Protein AF-A0A4R2CPJ6-F1 (afdb_monomer)

Sequence (119 aa):
MTVGLATCYDLRFADQSTALGRAGAHLVVVPASWGAGPGKEEQWDLLTRARASDAQSWLLACDQAWTPPIGTDPLGIGRSALVDPIGHACARLGSEPDLLLGAVDAELPGTIRARVPIL

Solvent-accessible surface area (backbone atoms only — not comparable to full-atom values): 6396 Å² total; per-residue (Å²): 133,42,78,32,81,51,48,50,75,49,62,76,41,61,68,59,31,33,49,36,24,65,72,55,24,33,32,34,40,27,55,29,55,47,61,73,60,94,66,34,68,61,48,50,58,50,31,55,21,49,41,7,35,58,14,33,7,27,22,41,39,42,32,34,42,41,65,86,79,77,81,85,67,88,45,14,49,20,47,28,31,38,21,37,34,82,33,50,71,80,42,71,52,58,37,55,84,81,86,90,84,82,90,80,68,72,61,51,25,59,54,49,38,75,74,55,75,83,115

Nearest PDB structures (foldseek):
  5h8j-assembly2_P  TM=8.649E-01  e=4.009E-08  Medicago truncatula
  5h8i-assembly1_H  TM=8.696E-01  e=5.955E-08  Medicago truncatula
  5h8i-assembly2_I  TM=8.766E-01  e=8.280E-08  Medicago truncatula
  5h8l-assembly1_H  TM=8.584E-01  e=1.009E-07  Medicago truncatula
  5h8l-assembly2_I  TM=8.759E-01  e=6.394E-07  Medicago truncatula

Foldseek 3Di:
DAEAEDEAVCLVPLVVLLVCLVVVHQEYEYEYFQADDPCRVVSVLVSQLSSLQSSLHKYFYAHAADDDDDPDDRGHQGFTFIAHSNSDTPDTDGRHDDDDDDDGDSCNSVVSCVVPVPD

Structure (mmCIF, N/CA/C/O backbone):
data_AF-A0A4R2CPJ6-F1
#
_entry.id   AF-A0A4R2CPJ6-F1
#
loop_
_atom_site.group_PDB
_atom_site.id
_atom_site.type_symbol
_atom_site.label_atom_id
_atom_site.label_alt_id
_atom_site.label_comp_id
_atom_site.label_asym_id
_atom_site.label_entity_id
_atom_site.label_seq_id
_atom_site.pdbx_PDB_ins_code
_atom_site.Cartn_x
_atom_site.Cartn_y
_atom_site.Cartn_z
_atom_site.occupancy
_atom_site.B_iso_or_equiv
_atom_site.auth_seq_id
_atom_site.auth_comp_id
_atom_site.auth_asym_id
_atom_site.auth_atom_id
_atom_site.pdbx_PDB_model_num
ATOM 1 N N . MET A 1 1 ? -16.774 2.972 5.172 1.00 90.19 1 MET A N 1
ATOM 2 C CA . MET A 1 1 ? -15.346 2.679 4.941 1.00 90.19 1 MET A CA 1
ATOM 3 C C . MET A 1 1 ? -14.590 3.991 4.806 1.00 90.19 1 MET A C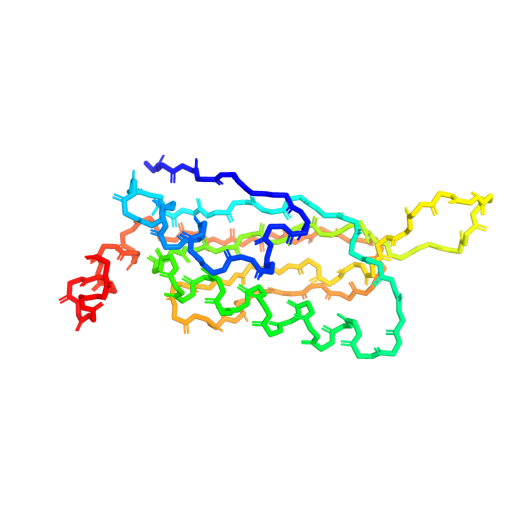 1
ATOM 5 O O . MET A 1 1 ? -14.986 4.817 3.993 1.00 90.19 1 MET A O 1
ATOM 9 N N . THR A 1 2 ? -13.538 4.181 5.599 1.00 97.88 2 THR A N 1
ATOM 10 C CA . THR A 1 2 ? -12.657 5.361 5.542 1.00 97.88 2 THR A CA 1
ATOM 11 C C . THR A 1 2 ? -11.379 5.004 4.794 1.00 97.88 2 THR A C 1
ATOM 13 O O . THR A 1 2 ? -10.784 3.960 5.073 1.00 97.88 2 THR A O 1
ATOM 16 N N . VAL A 1 3 ? -10.947 5.863 3.871 1.00 98.44 3 VAL A N 1
ATOM 17 C CA . VAL A 1 3 ? -9.738 5.657 3.064 1.00 98.44 3 VAL A CA 1
ATOM 18 C C . VAL A 1 3 ? -8.669 6.666 3.474 1.00 98.44 3 VAL A C 1
ATOM 20 O O . VAL A 1 3 ? -8.898 7.871 3.416 1.00 98.44 3 VAL A O 1
ATOM 23 N N . GLY A 1 4 ? -7.515 6.161 3.901 1.00 98.50 4 GLY A N 1
ATOM 24 C CA . GLY A 1 4 ? -6.299 6.940 4.096 1.00 98.50 4 GLY A CA 1
ATOM 25 C C . GLY A 1 4 ? -5.514 7.064 2.792 1.00 98.50 4 GLY A C 1
ATOM 26 O O . GLY A 1 4 ? 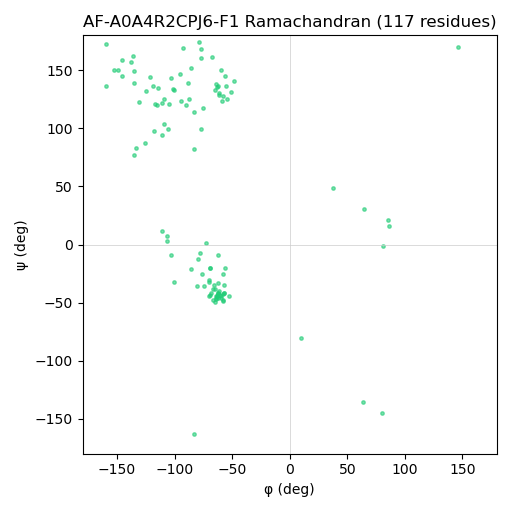-5.565 6.178 1.938 1.00 98.50 4 GLY A O 1
ATOM 27 N N . LEU A 1 5 ? -4.765 8.152 2.653 1.00 98.56 5 LEU A N 1
ATOM 28 C CA . LEU A 1 5 ? -3.902 8.403 1.504 1.00 98.56 5 LEU A CA 1
ATOM 29 C C . LEU A 1 5 ? -2.478 8.661 1.996 1.00 98.56 5 LEU A C 1
ATOM 31 O O . LEU A 1 5 ? -2.267 9.463 2.904 1.00 98.56 5 LEU A O 1
ATOM 35 N N . ALA A 1 6 ? -1.522 7.989 1.372 1.00 98.50 6 ALA A N 1
ATOM 36 C CA . ALA A 1 6 ? -0.096 8.253 1.494 1.00 98.50 6 ALA A CA 1
ATOM 37 C C . ALA A 1 6 ? 0.517 8.203 0.089 1.00 98.50 6 ALA A C 1
ATOM 39 O O . ALA A 1 6 ? -0.098 7.678 -0.831 1.00 98.50 6 ALA A O 1
ATOM 40 N N . THR A 1 7 ? 1.705 8.750 -0.115 1.00 97.75 7 THR A N 1
ATOM 41 C CA . THR A 1 7 ? 2.355 8.768 -1.436 1.00 97.75 7 THR A CA 1
ATOM 42 C C . THR A 1 7 ? 3.706 8.081 -1.383 1.00 97.75 7 THR A C 1
ATOM 44 O O . THR A 1 7 ? 4.393 8.202 -0.384 1.00 97.75 7 THR A O 1
ATOM 47 N N . CYS A 1 8 ? 4.095 7.373 -2.446 1.00 96.62 8 CYS A N 1
ATOM 48 C CA . CYS A 1 8 ? 5.396 6.719 -2.667 1.00 96.62 8 CYS A CA 1
ATOM 49 C C . CYS A 1 8 ? 6.360 6.657 -1.457 1.00 96.62 8 CYS A C 1
ATOM 51 O O . CYS A 1 8 ? 6.465 5.635 -0.779 1.00 96.62 8 CYS A O 1
ATOM 53 N N . TYR A 1 9 ? 7.074 7.757 -1.184 1.00 97.00 9 TYR A N 1
ATOM 54 C CA . TYR A 1 9 ? 8.142 7.826 -0.188 1.00 97.00 9 TYR A CA 1
ATOM 55 C C . TYR A 1 9 ? 7.648 7.727 1.267 1.00 97.00 9 TYR A C 1
ATOM 57 O O . TYR A 1 9 ? 8.413 7.306 2.137 1.00 97.00 9 TYR A O 1
ATOM 65 N N . ASP A 1 10 ? 6.368 8.010 1.517 1.00 98.56 10 ASP A N 1
ATOM 66 C CA . ASP A 1 10 ? 5.684 7.887 2.810 1.00 98.56 10 ASP A CA 1
ATOM 67 C C . ASP A 1 10 ? 5.755 6.461 3.374 1.00 98.56 10 ASP A C 1
ATOM 69 O O . ASP A 1 10 ? 5.769 6.268 4.589 1.00 98.56 10 ASP A O 1
ATOM 73 N N . LEU A 1 11 ? 5.917 5.441 2.517 1.00 98.31 11 LEU A N 1
ATOM 74 C CA . LEU A 1 11 ? 6.163 4.057 2.946 1.00 98.31 11 LEU A CA 1
ATOM 75 C C . LEU A 1 11 ? 7.392 3.923 3.861 1.00 98.31 11 LEU A C 1
ATOM 77 O O . LEU A 1 11 ? 7.517 2.951 4.608 1.00 98.31 11 LEU A O 1
ATOM 81 N N . ARG A 1 12 ? 8.312 4.892 3.847 1.00 98.44 12 ARG A N 1
ATOM 82 C CA . ARG A 1 12 ? 9.483 4.909 4.733 1.00 98.44 12 ARG A CA 1
ATOM 83 C C . ARG A 1 12 ? 9.174 5.399 6.150 1.00 98.44 12 ARG A C 1
ATOM 85 O O . ARG A 1 12 ? 9.997 5.167 7.029 1.00 98.44 12 ARG A O 1
ATOM 92 N N . PHE A 1 13 ? 8.004 5.985 6.398 1.00 98.44 13 PHE A N 1
ATOM 93 C CA . PHE A 1 13 ? 7.624 6.575 7.682 1.00 98.44 13 PHE A CA 1
ATOM 94 C C . PHE A 1 13 ? 6.524 5.738 8.348 1.00 98.44 13 PHE A C 1
ATOM 96 O O . PHE A 1 13 ? 5.335 5.914 8.089 1.00 98.44 13 PHE A O 1
ATOM 103 N N . ALA A 1 14 ? 6.924 4.807 9.219 1.00 98.12 14 ALA A N 1
ATOM 104 C CA . ALA A 1 14 ? 5.985 3.935 9.935 1.00 98.12 14 ALA A CA 1
ATOM 105 C C . ALA A 1 14 ? 4.950 4.737 10.744 1.00 98.12 14 ALA A C 1
ATOM 107 O O . ALA A 1 14 ? 3.756 4.448 10.673 1.00 98.12 14 ALA A O 1
ATOM 108 N N . ASP A 1 15 ? 5.387 5.810 11.409 1.00 98.31 15 ASP A N 1
ATOM 109 C CA . ASP A 1 15 ? 4.529 6.667 12.236 1.00 98.31 15 ASP A CA 1
ATOM 110 C C . ASP A 1 15 ? 3.342 7.254 11.460 1.00 98.31 15 ASP A C 1
ATOM 112 O O . ASP A 1 15 ? 2.244 7.362 12.006 1.00 98.31 15 ASP A O 1
ATOM 116 N N . GLN A 1 16 ? 3.521 7.577 10.173 1.00 98.38 16 GLN A N 1
ATOM 117 C CA . GLN A 1 16 ? 2.431 8.060 9.321 1.00 98.38 16 GLN A CA 1
ATOM 118 C C . GLN A 1 16 ? 1.375 6.972 9.085 1.00 98.38 16 GLN A C 1
ATOM 120 O O . GLN A 1 16 ? 0.180 7.260 9.101 1.00 98.38 16 GLN A O 1
ATOM 125 N N . SER A 1 17 ? 1.788 5.714 8.910 1.00 98.38 17 SER A N 1
ATOM 126 C CA . SER A 1 17 ? 0.855 4.592 8.730 1.00 98.38 17 SER A CA 1
ATOM 127 C C . SER A 1 17 ? 0.088 4.289 10.014 1.00 98.38 17 SER A C 1
ATOM 129 O O . SER A 1 17 ? -1.138 4.170 9.982 1.00 98.38 17 SER A O 1
ATOM 131 N N . THR A 1 18 ? 0.774 4.284 11.158 1.00 98.44 18 THR A N 1
ATOM 132 C CA . THR A 1 18 ? 0.136 4.180 12.479 1.00 98.44 18 THR A CA 1
ATOM 133 C C . THR A 1 18 ? -0.865 5.318 12.704 1.00 98.44 18 THR A C 1
ATOM 135 O O . THR A 1 18 ? -1.980 5.082 13.170 1.00 98.44 18 THR A O 1
ATOM 138 N N . ALA A 1 19 ? -0.517 6.554 12.328 1.00 98.62 19 ALA A N 1
ATOM 139 C CA . ALA A 1 19 ? -1.410 7.706 12.443 1.00 98.62 19 ALA A CA 1
ATOM 140 C C . ALA A 1 19 ? -2.677 7.558 11.581 1.00 98.62 19 ALA A C 1
ATOM 142 O O . ALA A 1 19 ? -3.775 7.840 12.063 1.00 98.62 19 ALA A O 1
ATOM 143 N N . LEU A 1 20 ? -2.556 7.060 10.344 1.00 98.69 20 LEU A N 1
ATOM 144 C CA . LEU A 1 20 ? -3.709 6.755 9.487 1.00 98.69 20 LEU A CA 1
ATOM 145 C C . LEU A 1 20 ? -4.601 5.663 10.098 1.00 98.69 20 LEU A C 1
ATOM 147 O O . LEU A 1 20 ? -5.825 5.805 10.109 1.00 98.69 20 LEU A O 1
ATOM 151 N N . GLY A 1 21 ? -4.001 4.605 10.653 1.00 98.31 21 GLY A N 1
ATOM 152 C CA . GLY A 1 21 ? -4.724 3.557 11.377 1.00 98.31 21 GLY A CA 1
ATOM 153 C C . GLY A 1 21 ? -5.516 4.112 12.566 1.00 98.31 21 GLY A C 1
ATOM 154 O O . GLY A 1 21 ? -6.713 3.849 12.688 1.00 98.31 21 GLY A O 1
ATOM 155 N N . ARG A 1 22 ? -4.882 4.952 13.397 1.00 98.38 22 ARG A N 1
ATOM 156 C CA . ARG A 1 22 ? -5.514 5.643 14.539 1.00 98.38 22 ARG A CA 1
ATOM 157 C C . ARG A 1 22 ? -6.634 6.593 14.133 1.00 98.38 22 ARG A C 1
ATOM 159 O O . ARG A 1 22 ? -7.618 6.719 14.854 1.00 98.38 22 ARG A O 1
ATOM 166 N N . ALA A 1 23 ? -6.516 7.223 12.968 1.00 98.25 23 ALA A N 1
ATOM 167 C CA . ALA A 1 23 ? -7.576 8.041 12.385 1.00 98.25 23 ALA A CA 1
ATOM 168 C C . ALA A 1 23 ? -8.754 7.207 11.832 1.00 98.25 23 ALA A C 1
ATOM 170 O O . ALA A 1 23 ? -9.707 7.766 11.290 1.00 98.25 23 ALA A O 1
ATOM 171 N N . GLY A 1 24 ? -8.712 5.876 11.960 1.00 97.62 24 GLY A N 1
ATOM 172 C CA . GLY A 1 24 ? -9.794 4.983 11.560 1.00 97.62 24 GLY A CA 1
ATOM 173 C C . GLY A 1 24 ? -9.757 4.579 10.087 1.00 97.62 24 GLY A C 1
ATOM 174 O O . GLY A 1 24 ? -10.788 4.169 9.547 1.00 97.62 24 GLY A O 1
ATOM 175 N N . ALA A 1 25 ? -8.604 4.674 9.412 1.00 98.50 25 ALA A N 1
ATOM 176 C CA . ALA A 1 25 ? -8.464 4.146 8.057 1.00 98.50 25 ALA A CA 1
ATOM 177 C C . ALA A 1 25 ? -8.850 2.658 8.027 1.00 98.50 25 ALA A C 1
ATOM 179 O O . ALA A 1 25 ? -8.517 1.898 8.928 1.00 98.50 25 ALA A O 1
ATOM 180 N N . HIS A 1 26 ? -9.608 2.248 7.016 1.00 98.62 26 HIS A N 1
ATOM 181 C CA . HIS A 1 26 ? -9.907 0.835 6.750 1.00 98.62 26 HIS A CA 1
ATOM 182 C C . HIS A 1 26 ? -9.000 0.318 5.627 1.00 98.62 26 HIS A C 1
ATOM 184 O O . HIS A 1 26 ? -8.602 -0.844 5.617 1.00 98.62 26 HIS A O 1
ATOM 190 N N . LEU A 1 27 ? -8.661 1.219 4.703 1.00 98.75 27 LEU A N 1
ATOM 191 C CA . LEU A 1 27 ? -7.745 1.036 3.589 1.00 98.75 27 LEU A CA 1
ATOM 192 C C . LEU A 1 27 ? -6.825 2.252 3.510 1.00 98.75 27 LEU A C 1
ATOM 194 O O . LEU A 1 27 ? -7.297 3.381 3.640 1.00 98.75 27 LEU A O 1
ATOM 198 N N . VAL A 1 28 ? -5.547 2.025 3.244 1.00 98.81 28 VAL A N 1
ATOM 199 C CA . VAL A 1 28 ? -4.578 3.049 2.858 1.00 98.81 28 VAL A CA 1
ATOM 200 C C . VAL A 1 28 ? -4.232 2.850 1.387 1.00 98.81 28 VAL A C 1
ATOM 202 O O . VAL A 1 28 ? -3.830 1.761 0.987 1.00 98.81 28 VAL A O 1
ATOM 205 N N . VAL A 1 29 ? -4.395 3.887 0.572 1.00 98.75 29 VAL A N 1
ATOM 206 C CA . VAL A 1 29 ? -3.994 3.865 -0.840 1.00 98.75 29 VAL A CA 1
ATOM 207 C C . VAL A 1 29 ? -2.658 4.583 -0.985 1.00 98.75 29 VAL A C 1
ATOM 209 O O . VAL A 1 29 ? -2.479 5.672 -0.439 1.00 98.75 29 VAL A O 1
ATOM 212 N N . VAL A 1 30 ? -1.729 3.967 -1.718 1.00 98.81 30 VAL A N 1
ATOM 213 C CA . VAL A 1 30 ? -0.384 4.492 -1.969 1.00 98.81 30 VAL A CA 1
ATOM 214 C C . VAL A 1 30 ? -0.117 4.543 -3.474 1.00 98.81 30 VAL A C 1
ATOM 216 O O . VAL A 1 30 ? 0.411 3.575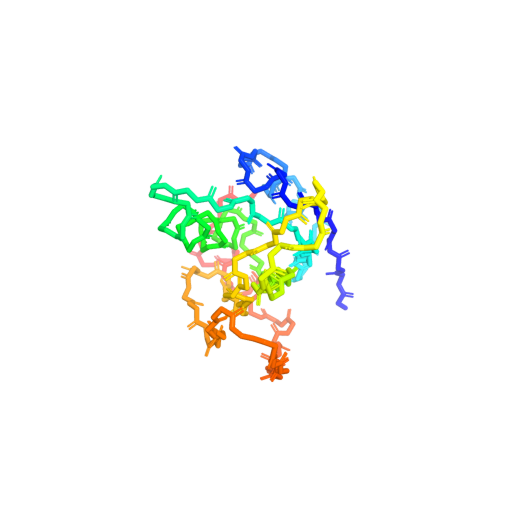 -4.023 1.00 98.81 30 VAL A O 1
ATOM 219 N N . PRO A 1 31 ? -0.476 5.635 -4.174 1.00 98.38 31 PRO A N 1
ATOM 220 C CA . PRO A 1 31 ? 0.072 5.907 -5.496 1.00 98.38 31 PRO A CA 1
ATOM 221 C C . PRO A 1 31 ? 1.588 6.129 -5.412 1.00 98.38 31 PRO A C 1
ATOM 223 O O . PRO A 1 31 ? 2.083 6.849 -4.533 1.00 98.38 31 PRO A O 1
ATOM 226 N N . ALA A 1 32 ? 2.330 5.518 -6.330 1.00 97.31 32 ALA A N 1
ATOM 227 C CA . ALA A 1 32 ? 3.779 5.534 -6.323 1.00 97.31 32 ALA A CA 1
ATOM 228 C C . ALA A 1 32 ? 4.412 5.549 -7.721 1.00 97.31 32 ALA A C 1
ATOM 230 O O . ALA A 1 32 ? 3.810 5.181 -8.726 1.00 97.31 32 ALA A O 1
ATOM 231 N N . SER A 1 33 ? 5.660 6.009 -7.723 1.00 95.62 33 SER A N 1
ATOM 232 C CA . SER A 1 33 ? 6.666 5.774 -8.757 1.00 95.62 33 SER A CA 1
ATOM 233 C C . SER A 1 33 ? 7.951 5.431 -8.006 1.00 95.62 33 SER A C 1
ATOM 235 O O . SER A 1 33 ? 8.797 6.294 -7.741 1.00 95.62 33 SER A O 1
ATOM 237 N N . TRP A 1 34 ? 8.029 4.203 -7.509 1.00 95.88 34 TRP A N 1
ATOM 238 C CA . TRP A 1 34 ? 9.094 3.732 -6.646 1.00 95.88 34 TRP A CA 1
ATOM 239 C C . TRP A 1 34 ? 10.355 3.489 -7.465 1.00 95.88 34 TRP A C 1
ATOM 241 O O . TRP A 1 34 ? 10.391 2.651 -8.358 1.00 95.88 34 TRP A O 1
ATOM 251 N N . GLY A 1 35 ? 11.409 4.244 -7.159 1.00 92.25 35 GLY A N 1
ATOM 252 C CA . GLY A 1 35 ? 12.624 4.215 -7.966 1.00 92.25 35 GLY A CA 1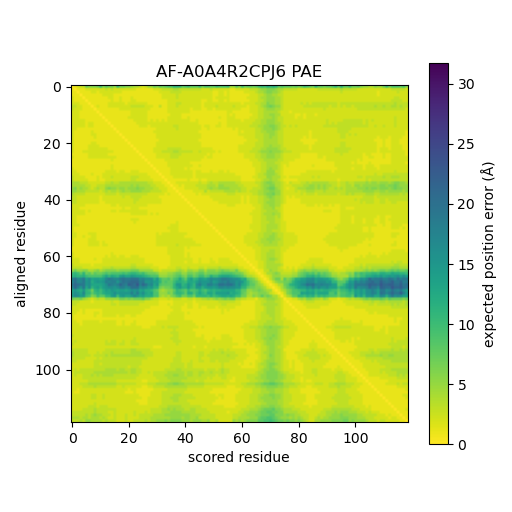
ATOM 253 C C . GLY A 1 35 ? 13.301 2.843 -7.987 1.00 92.25 35 GLY A C 1
ATOM 254 O O . GLY A 1 35 ? 13.486 2.216 -6.939 1.00 92.25 35 GLY A O 1
ATOM 255 N N . ALA A 1 36 ? 13.734 2.431 -9.180 1.00 89.81 36 ALA A N 1
ATOM 256 C CA . ALA A 1 36 ? 14.505 1.215 -9.409 1.00 89.81 36 ALA A CA 1
ATOM 257 C C . ALA A 1 36 ? 15.918 1.278 -8.798 1.00 89.81 36 ALA A C 1
ATOM 259 O O . ALA A 1 36 ? 16.458 2.344 -8.489 1.00 89.81 36 ALA A O 1
ATOM 260 N N . GLY A 1 37 ? 16.532 0.109 -8.624 1.00 89.06 37 GLY A N 1
ATOM 261 C CA . GLY A 1 37 ? 17.898 -0.037 -8.126 1.00 89.06 37 GLY A CA 1
ATOM 262 C C . GLY A 1 37 ? 18.077 -1.297 -7.278 1.00 89.06 37 GLY A C 1
ATOM 263 O O . GLY A 1 37 ? 17.089 -1.940 -6.916 1.00 89.06 37 GLY A O 1
ATOM 264 N N . PRO A 1 38 ? 19.325 -1.654 -6.930 1.00 93.75 38 PRO A N 1
ATOM 265 C CA . PRO A 1 38 ? 19.600 -2.831 -6.113 1.00 93.75 38 PRO A CA 1
ATOM 266 C C . PRO A 1 38 ? 18.816 -2.794 -4.793 1.00 93.75 38 PRO A C 1
ATOM 268 O O . PRO A 1 38 ? 18.893 -1.814 -4.048 1.00 93.75 38 PRO A O 1
ATOM 271 N N . GLY A 1 39 ? 18.045 -3.844 -4.503 1.00 95.50 39 GLY A N 1
ATOM 272 C CA . GLY A 1 39 ? 17.283 -3.955 -3.257 1.00 95.50 39 GLY A CA 1
ATOM 273 C C . GLY A 1 39 ? 15.951 -3.191 -3.224 1.00 95.50 39 GLY A C 1
ATOM 274 O O . GLY A 1 39 ? 15.287 -3.169 -2.185 1.00 95.50 39 GLY A O 1
ATOM 275 N N . LYS A 1 40 ? 15.579 -2.464 -4.289 1.00 95.25 40 LYS A N 1
ATOM 276 C CA . LYS A 1 40 ? 14.396 -1.584 -4.275 1.00 95.25 40 LYS A CA 1
ATOM 277 C C . LYS A 1 40 ? 13.086 -2.346 -4.353 1.00 95.25 40 LYS A C 1
ATOM 279 O O . LYS A 1 40 ? 12.137 -1.935 -3.686 1.00 95.25 40 LYS A O 1
ATOM 284 N N . GLU A 1 41 ? 13.059 -3.439 -5.108 1.00 96.12 41 GLU A N 1
ATOM 285 C CA . GLU A 1 41 ? 11.911 -4.340 -5.180 1.00 96.12 41 GLU A CA 1
ATOM 286 C C . GLU A 1 41 ? 11.650 -4.995 -3.825 1.00 96.12 41 GLU A C 1
ATOM 288 O O . GLU A 1 41 ? 10.528 -4.965 -3.331 1.00 96.12 41 GLU A O 1
ATOM 293 N N . GLU A 1 42 ? 12.690 -5.504 -3.162 1.00 98.00 42 GLU A N 1
ATOM 294 C CA . GLU A 1 42 ? 12.552 -6.115 -1.841 1.00 98.00 42 GLU A CA 1
ATOM 295 C C . GLU A 1 42 ? 12.106 -5.091 -0.790 1.00 98.00 42 GLU A C 1
ATOM 297 O O . GLU A 1 42 ? 11.274 -5.400 0.063 1.00 98.00 42 GLU A O 1
ATOM 302 N N . GLN A 1 43 ? 12.615 -3.855 -0.861 1.00 98.38 43 GLN A N 1
ATOM 303 C CA . GLN A 1 43 ? 12.155 -2.766 0.006 1.00 98.38 43 GLN A CA 1
ATOM 304 C C . GLN A 1 43 ? 10.685 -2.422 -0.234 1.00 98.38 43 GLN A C 1
ATOM 306 O O . GLN A 1 43 ? 9.960 -2.224 0.736 1.00 98.38 43 GLN A O 1
ATOM 311 N N . TRP A 1 44 ? 10.243 -2.335 -1.489 1.00 98.38 44 TRP A N 1
ATOM 312 C CA . TRP A 1 44 ? 8.842 -2.072 -1.822 1.00 98.38 44 TRP A CA 1
ATOM 313 C C . TRP A 1 44 ? 7.925 -3.135 -1.213 1.00 98.38 44 TRP A C 1
ATOM 315 O O . TRP A 1 44 ? 6.973 -2.818 -0.497 1.00 98.38 44 TRP A O 1
ATOM 325 N N . ASP A 1 45 ? 8.276 -4.402 -1.404 1.00 98.25 45 ASP A N 1
ATOM 326 C CA . ASP A 1 45 ? 7.501 -5.543 -0.920 1.00 98.25 45 ASP A CA 1
ATOM 327 C C . ASP A 1 45 ? 7.435 -5.584 0.601 1.00 98.25 45 ASP A C 1
ATOM 329 O O . ASP A 1 45 ? 6.383 -5.833 1.189 1.00 98.25 45 ASP A O 1
ATOM 333 N N . LEU A 1 46 ? 8.574 -5.345 1.248 1.00 98.75 46 LEU A N 1
ATOM 334 C CA . LEU A 1 46 ? 8.666 -5.323 2.697 1.00 98.75 46 LEU A CA 1
ATOM 335 C C . LEU A 1 46 ? 7.853 -4.166 3.276 1.00 98.75 46 LEU A C 1
ATOM 337 O O . LEU A 1 46 ? 7.077 -4.372 4.206 1.00 98.75 46 LEU A O 1
ATOM 341 N N . LEU A 1 47 ? 8.036 -2.955 2.747 1.00 98.81 47 LEU A N 1
ATOM 342 C CA . LEU A 1 47 ? 7.427 -1.755 3.309 1.00 98.81 47 LEU A CA 1
ATOM 343 C C . LEU A 1 47 ? 5.916 -1.739 3.093 1.00 98.81 47 LEU A C 1
ATOM 345 O O . LEU A 1 47 ? 5.194 -1.461 4.039 1.00 98.81 47 LEU A O 1
ATOM 349 N N . THR A 1 48 ? 5.414 -2.086 1.908 1.00 98.81 48 THR A N 1
ATOM 350 C CA . THR A 1 48 ? 3.959 -2.165 1.666 1.00 98.81 48 THR A CA 1
ATOM 351 C C . THR A 1 48 ? 3.278 -3.132 2.635 1.00 98.81 48 THR A C 1
ATOM 353 O O . THR A 1 48 ? 2.245 -2.801 3.217 1.00 98.81 48 THR A O 1
ATOM 356 N N . ARG A 1 49 ? 3.901 -4.286 2.897 1.00 98.88 49 ARG A N 1
ATOM 357 C CA . ARG A 1 49 ? 3.414 -5.255 3.884 1.00 98.88 49 ARG A CA 1
ATOM 358 C C . 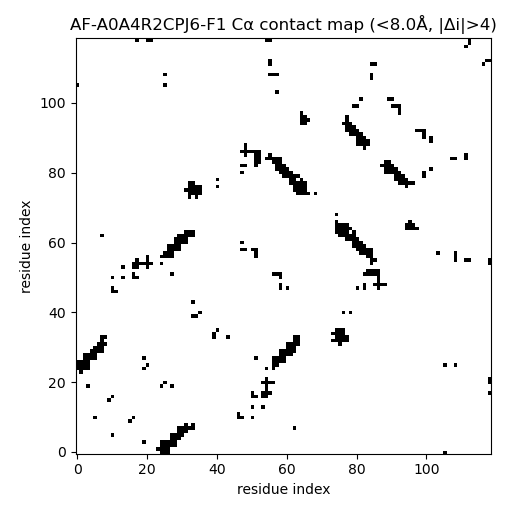ARG A 1 49 ? 3.486 -4.731 5.311 1.00 98.88 49 ARG A C 1
ATOM 360 O O . ARG A 1 49 ? 2.501 -4.812 6.037 1.00 98.88 49 ARG A O 1
ATOM 367 N N . ALA A 1 50 ? 4.624 -4.155 5.690 1.00 98.81 50 ALA A N 1
ATOM 368 C CA . ALA A 1 50 ? 4.823 -3.598 7.021 1.00 98.81 50 ALA A CA 1
ATOM 369 C C . ALA A 1 50 ? 3.826 -2.470 7.322 1.00 98.81 50 ALA A C 1
ATOM 371 O O . ALA A 1 50 ? 3.234 -2.458 8.392 1.00 98.81 50 ALA A O 1
ATOM 372 N N . ARG A 1 51 ? 3.572 -1.559 6.375 1.00 98.81 51 ARG A N 1
ATOM 373 C CA . ARG A 1 51 ? 2.662 -0.420 6.584 1.00 98.81 51 ARG A CA 1
ATOM 374 C C . ARG A 1 51 ? 1.196 -0.829 6.682 1.00 98.81 51 ARG A C 1
ATOM 376 O O . ARG A 1 51 ? 0.457 -0.197 7.433 1.00 98.81 51 ARG A O 1
ATOM 383 N N . ALA A 1 52 ? 0.789 -1.903 6.004 1.00 98.81 52 ALA A N 1
ATOM 384 C CA . ALA A 1 52 ? -0.528 -2.503 6.215 1.00 98.81 52 ALA A CA 1
ATOM 385 C C . ALA A 1 52 ? -0.678 -3.019 7.659 1.00 98.81 52 ALA A C 1
ATOM 387 O O . ALA A 1 52 ? -1.664 -2.706 8.332 1.00 98.81 52 ALA A O 1
ATOM 388 N N . SER A 1 53 ? 0.340 -3.737 8.157 1.00 98.62 53 SER A N 1
ATOM 389 C CA . SER A 1 53 ? 0.385 -4.236 9.537 1.00 98.62 53 SER A CA 1
ATOM 390 C C . SER A 1 53 ? 0.427 -3.113 10.575 1.00 98.62 53 SER A C 1
ATOM 392 O O . SER A 1 53 ? -0.353 -3.145 11.523 1.00 98.62 53 SER A O 1
ATOM 394 N N . ASP A 1 54 ? 1.279 -2.103 10.385 1.00 98.56 54 ASP A N 1
ATOM 395 C CA . ASP A 1 54 ? 1.412 -0.969 11.310 1.00 98.56 54 ASP A CA 1
ATOM 396 C C . ASP A 1 54 ? 0.110 -0.171 11.412 1.00 98.56 54 ASP A C 1
ATOM 398 O O . ASP A 1 54 ? -0.305 0.208 12.501 1.00 98.56 54 ASP A O 1
ATOM 402 N N . ALA A 1 55 ? -0.571 0.056 10.283 1.00 98.44 55 ALA A N 1
ATOM 403 C CA . ALA A 1 55 ? -1.860 0.744 10.247 1.00 98.44 55 ALA A CA 1
ATOM 404 C C . ALA A 1 55 ? -3.039 -0.149 10.679 1.00 98.44 55 ALA A C 1
ATOM 406 O O . ALA A 1 55 ? -4.179 0.336 10.734 1.00 98.44 55 ALA A O 1
ATOM 407 N N . GLN A 1 56 ? -2.809 -1.453 10.890 1.00 98.69 56 GLN A N 1
ATOM 408 C CA . GLN A 1 56 ? -3.835 -2.497 10.994 1.00 98.69 56 GLN A CA 1
ATOM 409 C C . GLN A 1 56 ? -4.994 -2.251 10.015 1.00 98.69 56 GLN A C 1
ATOM 411 O O . GLN A 1 56 ? -6.163 -2.211 10.403 1.00 98.69 56 GLN A O 1
ATOM 416 N N . SER A 1 57 ? -4.645 -1.976 8.759 1.00 98.75 57 SER A N 1
ATOM 417 C CA . SER A 1 57 ? -5.549 -1.571 7.680 1.00 98.75 57 SER A CA 1
ATOM 418 C C . SER A 1 57 ? -5.158 -2.301 6.408 1.00 98.75 57 SER A C 1
ATOM 420 O O . SER A 1 57 ? -4.003 -2.686 6.242 1.00 98.75 57 SER A O 1
ATOM 422 N N . TRP A 1 58 ? -6.092 -2.438 5.472 1.00 98.88 58 TRP A N 1
ATOM 423 C CA . TRP A 1 58 ? -5.715 -2.830 4.119 1.00 98.88 58 TRP A CA 1
ATOM 424 C C . TRP A 1 58 ? -4.758 -1.795 3.527 1.00 98.88 58 TRP A C 1
ATOM 426 O O . TRP A 1 58 ? -4.860 -0.607 3.842 1.00 98.88 58 TRP A O 1
ATOM 436 N N . LEU A 1 59 ? -3.870 -2.219 2.635 1.00 98.88 59 LEU A N 1
ATOM 437 C CA . LEU A 1 59 ? -3.013 -1.317 1.876 1.00 98.88 59 LEU A CA 1
ATOM 438 C C . LEU A 1 59 ? -3.074 -1.661 0.389 1.00 98.88 59 LEU A C 1
ATOM 440 O O . LEU A 1 59 ? -2.773 -2.785 -0.007 1.00 98.88 59 LEU A O 1
ATOM 444 N N . LEU A 1 60 ? -3.462 -0.684 -0.429 1.00 98.81 60 LEU A N 1
ATOM 445 C CA . LEU A 1 60 ? -3.429 -0.768 -1.885 1.00 98.81 60 LEU A CA 1
ATOM 446 C C . LEU A 1 60 ? -2.268 0.083 -2.393 1.00 98.81 60 LEU A C 1
ATOM 448 O O . LEU A 1 60 ? -2.373 1.306 -2.489 1.00 98.81 60 LEU A O 1
ATOM 452 N N . ALA A 1 61 ? -1.160 -0.576 -2.706 1.00 98.75 61 ALA A N 1
ATOM 453 C CA . ALA A 1 61 ? 0.008 0.055 -3.294 1.00 98.75 61 ALA A CA 1
ATOM 454 C C . ALA A 1 61 ? -0.112 0.004 -4.818 1.00 98.75 61 ALA A C 1
ATOM 456 O O . ALA A 1 61 ? -0.209 -1.080 -5.391 1.00 98.75 61 ALA A O 1
ATOM 457 N N . CYS A 1 62 ? -0.124 1.165 -5.463 1.00 98.44 62 CYS A N 1
ATOM 458 C CA . CYS A 1 62 ? -0.222 1.303 -6.909 1.00 98.44 62 CYS A CA 1
ATOM 459 C C . CYS A 1 62 ? 1.043 1.987 -7.412 1.00 98.44 62 CYS A C 1
ATOM 461 O O . CYS A 1 62 ? 1.156 3.208 -7.323 1.00 98.44 62 CYS A O 1
ATOM 463 N N . ASP A 1 63 ? 2.000 1.198 -7.885 1.00 97.88 63 ASP A N 1
ATOM 464 C CA . ASP A 1 63 ? 3.226 1.731 -8.459 1.00 97.88 63 ASP A CA 1
ATOM 465 C C . ASP A 1 63 ? 3.115 1.837 -9.975 1.00 97.88 63 ASP A C 1
ATOM 467 O O . ASP A 1 63 ? 2.491 1.000 -10.636 1.00 97.88 63 ASP A O 1
ATOM 471 N N . GLN A 1 64 ? 3.762 2.855 -10.529 1.00 95.69 64 GLN A N 1
ATOM 472 C CA . GLN A 1 64 ? 3.923 2.989 -11.965 1.00 95.69 64 GLN A CA 1
ATOM 473 C C . GLN A 1 64 ? 4.642 1.753 -12.518 1.00 95.69 64 GLN A C 1
ATOM 475 O O . GLN A 1 64 ? 5.710 1.378 -12.035 1.00 95.69 64 GLN A O 1
ATOM 480 N N . ALA A 1 65 ? 4.060 1.129 -13.542 1.00 94.12 65 ALA A N 1
ATOM 481 C CA . ALA A 1 65 ? 4.701 0.026 -14.244 1.00 94.12 65 ALA A CA 1
ATOM 482 C C . ALA A 1 65 ? 6.069 0.449 -14.785 1.00 94.12 65 ALA A C 1
ATOM 484 O O . ALA A 1 65 ? 6.264 1.587 -15.225 1.00 94.12 65 ALA A O 1
ATOM 485 N N . TRP A 1 66 ? 7.007 -0.488 -14.775 1.00 89.44 66 TRP A N 1
ATOM 486 C CA . TRP A 1 66 ? 8.288 -0.280 -15.410 1.00 89.44 66 TRP A CA 1
ATOM 487 C C . TRP A 1 66 ? 8.092 -0.141 -16.919 1.00 89.44 66 TRP A C 1
ATOM 489 O O . TRP A 1 66 ? 7.411 -0.938 -17.563 1.00 89.44 66 TRP A O 1
ATOM 499 N N . THR A 1 67 ? 8.723 0.876 -17.490 1.00 82.19 67 THR A N 1
ATOM 500 C CA . THR A 1 67 ? 8.818 1.066 -18.935 1.00 82.19 67 THR A CA 1
ATOM 501 C C . THR A 1 67 ? 10.249 1.455 -19.279 1.00 82.19 67 THR A C 1
ATOM 503 O O . THR A 1 67 ? 10.885 2.137 -18.472 1.00 82.19 67 THR A O 1
ATOM 506 N N . PRO A 1 68 ? 10.772 1.105 -20.466 1.00 81.00 68 PRO A N 1
ATOM 507 C CA . PRO A 1 68 ? 12.055 1.624 -20.918 1.00 81.00 68 PRO A CA 1
ATOM 508 C C . PRO A 1 68 ? 12.087 3.160 -20.808 1.00 81.00 68 PRO A C 1
ATOM 510 O O . PRO A 1 68 ? 11.133 3.811 -21.244 1.00 81.00 68 PRO A O 1
ATOM 513 N N . PRO A 1 69 ? 13.136 3.754 -20.214 1.00 72.38 69 PRO A N 1
ATOM 514 C CA . PRO A 1 69 ? 13.174 5.189 -19.966 1.00 72.38 69 PRO A CA 1
ATOM 515 C C . PRO A 1 69 ? 13.114 5.988 -21.266 1.00 72.38 69 PRO A C 1
ATOM 517 O O . PRO A 1 69 ? 13.910 5.777 -22.181 1.00 72.38 69 PRO A O 1
ATOM 520 N N . ILE A 1 70 ? 12.190 6.946 -21.309 1.00 73.50 70 ILE A N 1
ATOM 521 C CA . ILE A 1 70 ? 12.149 8.006 -22.314 1.00 73.50 70 ILE A CA 1
ATOM 522 C C . ILE A 1 70 ? 12.521 9.301 -21.585 1.00 73.50 70 ILE A C 1
ATOM 524 O O . ILE A 1 70 ? 11.725 9.844 -20.830 1.00 73.50 70 ILE A O 1
ATOM 528 N N . GLY A 1 71 ? 13.752 9.782 -21.773 1.00 73.81 71 GLY A N 1
ATOM 529 C CA . GLY A 1 71 ? 14.255 10.965 -21.064 1.00 73.81 71 GLY A CA 1
ATOM 530 C C . GLY A 1 71 ? 14.725 10.664 -19.635 1.00 73.81 71 GLY A C 1
ATOM 531 O O . GLY A 1 71 ? 15.323 9.621 -19.383 1.00 73.81 71 GLY A O 1
ATOM 532 N N . THR A 1 72 ? 14.511 11.609 -18.715 1.00 68.94 72 THR A N 1
ATOM 533 C CA . THR A 1 72 ? 14.978 11.543 -17.314 1.00 68.94 72 THR A CA 1
ATOM 534 C C . THR A 1 72 ? 13.844 11.370 -16.305 1.00 68.94 72 THR A C 1
ATOM 536 O O . THR A 1 72 ? 14.061 11.574 -15.110 1.00 68.94 72 THR A O 1
ATOM 539 N N . ASP A 1 73 ? 12.634 11.061 -16.770 1.00 69.50 73 ASP A N 1
ATOM 540 C CA . ASP A 1 73 ? 11.479 10.942 -15.888 1.00 69.50 73 ASP A CA 1
ATOM 541 C C . ASP A 1 73 ? 11.673 9.780 -14.901 1.00 69.50 73 ASP A C 1
ATOM 543 O O . ASP A 1 73 ? 12.189 8.721 -15.279 1.00 69.50 73 ASP A O 1
ATOM 547 N N . PRO A 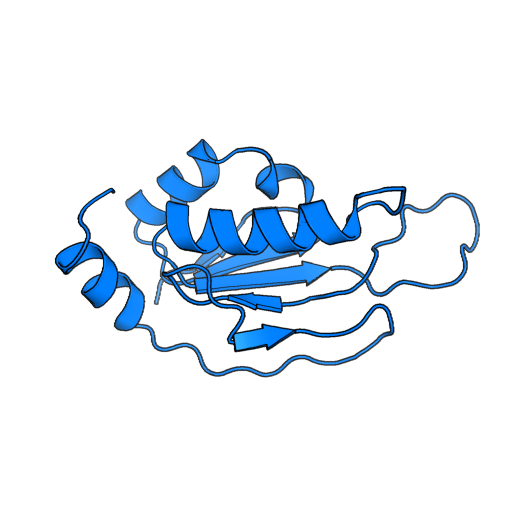1 74 ? 11.301 9.962 -13.621 1.00 66.94 74 PRO A N 1
ATOM 548 C CA . PRO A 1 74 ? 11.341 8.878 -12.657 1.00 66.94 74 PRO A CA 1
ATOM 549 C C . PRO A 1 74 ? 10.395 7.762 -13.112 1.00 66.94 74 PRO A C 1
ATOM 551 O O . PRO A 1 74 ? 9.238 8.007 -13.445 1.00 66.94 74 PRO A O 1
ATOM 554 N N . LEU A 1 75 ? 10.911 6.536 -13.129 1.00 82.38 75 LEU A N 1
ATOM 555 C CA . LEU A 1 75 ? 10.151 5.333 -13.447 1.00 82.38 75 LEU A CA 1
ATOM 556 C C . LEU A 1 75 ? 9.840 4.569 -12.163 1.00 82.38 75 LEU A C 1
ATOM 558 O O . LEU A 1 75 ? 10.684 4.500 -11.262 1.00 82.38 75 LEU A O 1
ATOM 562 N N . GLY A 1 76 ? 8.654 3.969 -12.111 1.00 92.75 76 GLY A N 1
ATOM 563 C CA . GLY A 1 76 ? 8.334 2.955 -11.117 1.00 92.75 76 GLY A CA 1
ATOM 564 C C . GLY A 1 76 ? 8.920 1.590 -11.481 1.00 92.75 76 GLY A C 1
ATOM 565 O O . GLY A 1 76 ? 9.510 1.387 -12.548 1.00 92.75 76 GLY A O 1
ATOM 566 N N . ILE A 1 77 ? 8.760 0.648 -10.564 1.00 95.50 77 ILE A N 1
ATOM 567 C CA . ILE A 1 77 ? 9.146 -0.759 -10.710 1.00 95.50 77 ILE A CA 1
ATOM 568 C C . ILE A 1 77 ? 7.924 -1.666 -10.908 1.00 95.50 77 ILE A C 1
ATOM 570 O O . ILE A 1 77 ? 8.074 -2.887 -10.969 1.00 95.50 77 ILE A O 1
ATOM 574 N N . GLY A 1 78 ? 6.722 -1.091 -10.992 1.00 96.56 78 GLY A N 1
ATOM 575 C CA . GLY A 1 78 ? 5.456 -1.808 -10.962 1.00 96.56 78 GLY A CA 1
ATOM 576 C C . GLY A 1 78 ? 5.264 -2.514 -9.623 1.00 96.56 78 GLY A C 1
ATOM 577 O O . GLY A 1 78 ? 5.540 -1.981 -8.555 1.00 96.56 78 GLY A O 1
ATOM 578 N N . ARG A 1 79 ? 4.813 -3.766 -9.649 1.00 97.56 79 ARG A N 1
ATOM 579 C CA . ARG A 1 79 ? 4.621 -4.578 -8.436 1.00 97.56 79 ARG A CA 1
ATOM 580 C C . ARG A 1 79 ? 3.554 -4.022 -7.496 1.00 97.56 79 ARG A C 1
ATOM 582 O O . ARG A 1 79 ? 3.626 -4.236 -6.281 1.00 97.56 79 ARG A O 1
ATOM 589 N N . SER A 1 80 ? 2.550 -3.351 -8.056 1.00 98.62 80 SER A N 1
ATOM 590 C CA . SER A 1 80 ? 1.337 -2.966 -7.336 1.00 98.62 80 SER A CA 1
ATOM 591 C C . SER A 1 80 ? 0.763 -4.159 -6.573 1.00 98.62 80 SER A C 1
ATOM 593 O O . SER A 1 80 ? 0.790 -5.292 -7.062 1.00 98.62 80 SER A O 1
ATOM 595 N N . ALA A 1 81 ? 0.266 -3.917 -5.364 1.00 98.75 81 ALA A N 1
ATOM 596 C CA . ALA A 1 81 ? -0.152 -4.967 -4.448 1.00 98.75 81 ALA A CA 1
ATOM 597 C C . ALA A 1 81 ? -1.352 -4.542 -3.601 1.00 98.75 81 ALA A C 1
ATOM 599 O O . ALA A 1 81 ? -1.455 -3.390 -3.176 1.00 98.75 81 ALA A O 1
ATOM 600 N N . LEU A 1 82 ? -2.222 -5.509 -3.317 1.00 98.88 82 LEU A N 1
ATOM 601 C CA . LEU A 1 82 ? -3.239 -5.413 -2.277 1.00 98.88 82 LEU A CA 1
ATOM 602 C C . LEU A 1 82 ? -2.791 -6.265 -1.090 1.00 98.88 82 LEU A C 1
ATOM 604 O O . LEU A 1 82 ? -2.591 -7.474 -1.229 1.00 98.88 82 LEU A O 1
ATOM 608 N N . VAL A 1 83 ? -2.641 -5.630 0.066 1.00 98.88 83 VAL A N 1
ATOM 609 C CA . VAL A 1 83 ? -2.165 -6.251 1.301 1.00 98.88 83 VAL A CA 1
ATOM 610 C C . VAL A 1 83 ? -3.242 -6.151 2.375 1.00 98.88 83 VAL A C 1
ATOM 612 O O . VAL A 1 83 ? -3.857 -5.096 2.539 1.00 98.88 83 VAL A O 1
ATOM 615 N N . ASP A 1 84 ? -3.464 -7.239 3.107 1.00 98.75 84 ASP A N 1
ATOM 616 C CA . ASP A 1 84 ? -4.391 -7.273 4.234 1.00 98.75 84 ASP A CA 1
ATOM 617 C C . ASP A 1 84 ? -3.817 -6.623 5.516 1.00 98.75 84 ASP A C 1
ATOM 619 O O . ASP A 1 84 ? -2.612 -6.359 5.610 1.00 98.75 84 ASP A O 1
ATOM 623 N N . PRO A 1 85 ? -4.655 -6.384 6.544 1.00 98.69 85 PRO A N 1
ATOM 624 C CA . PRO A 1 85 ? -4.230 -5.763 7.801 1.00 98.69 85 PRO A CA 1
ATOM 625 C C . PRO A 1 85 ? -3.178 -6.528 8.619 1.00 98.69 85 PRO A C 1
ATOM 627 O O . PRO A 1 85 ? -2.699 -5.992 9.616 1.00 98.69 85 PRO A O 1
ATOM 630 N N . ILE A 1 86 ? -2.832 -7.770 8.259 1.00 97.88 86 ILE A N 1
ATOM 631 C CA . ILE A 1 86 ? -1.777 -8.550 8.927 1.00 97.88 86 ILE A CA 1
ATOM 632 C C . ILE A 1 86 ? -0.507 -8.666 8.073 1.00 97.88 86 ILE A C 1
ATOM 634 O O . ILE A 1 86 ? 0.437 -9.347 8.470 1.00 97.88 86 ILE A O 1
ATOM 638 N N . GLY A 1 87 ? -0.441 -7.959 6.940 1.00 98.25 87 GLY A N 1
ATOM 639 C CA . GLY A 1 87 ? 0.750 -7.874 6.095 1.00 98.25 87 GLY A CA 1
ATOM 640 C C . GLY A 1 87 ? 0.881 -9.008 5.074 1.00 98.25 87 GLY A C 1
ATOM 641 O O . GLY A 1 87 ? 1.972 -9.227 4.528 1.00 98.25 87 GLY A O 1
ATOM 642 N N . HIS A 1 88 ? -0.196 -9.748 4.807 1.00 98.19 88 HIS A N 1
ATOM 643 C CA . HIS A 1 88 ? -0.238 -10.741 3.740 1.00 98.19 88 HIS A CA 1
ATOM 644 C C . HIS A 1 88 ? -0.656 -10.078 2.421 1.00 98.19 88 HIS A C 1
ATOM 646 O O . HIS A 1 88 ? -1.679 -9.405 2.329 1.00 98.19 88 HIS A O 1
ATOM 652 N N . ALA A 1 89 ? 0.165 -10.256 1.382 1.00 98.00 89 ALA A N 1
ATOM 653 C CA . ALA A 1 89 ? -0.125 -9.769 0.038 1.00 98.00 89 ALA A CA 1
ATOM 654 C C . ALA A 1 89 ? -1.154 -10.685 -0.643 1.00 98.00 89 ALA A C 1
ATOM 656 O O . ALA A 1 89 ? -0.799 -11.740 -1.163 1.00 98.00 89 ALA A O 1
ATOM 657 N N . CYS A 1 90 ? -2.423 -10.278 -0.636 1.00 98.25 90 CYS A N 1
ATOM 658 C CA . CYS A 1 90 ? -3.530 -11.035 -1.224 1.00 98.25 90 CYS A CA 1
ATOM 659 C C . CYS A 1 90 ? -3.476 -11.070 -2.754 1.00 98.25 90 CYS A C 1
ATOM 661 O O . CYS A 1 90 ? -3.911 -12.039 -3.370 1.00 98.25 90 CYS A O 1
ATOM 663 N N . ALA A 1 91 ? -2.972 -10.000 -3.364 1.00 98.12 91 ALA A N 1
ATOM 664 C CA . ALA A 1 91 ? -2.776 -9.898 -4.801 1.00 98.12 91 ALA A CA 1
ATOM 665 C C . ALA A 1 91 ? -1.573 -9.007 -5.092 1.00 98.12 91 ALA A C 1
ATOM 667 O O . ALA A 1 91 ? -1.260 -8.091 -4.326 1.00 98.12 91 ALA A O 1
ATOM 668 N N . ARG A 1 92 ? -0.901 -9.278 -6.210 1.00 97.94 92 ARG A N 1
ATOM 669 C CA . ARG A 1 92 ? 0.331 -8.596 -6.583 1.00 97.94 92 ARG A CA 1
ATOM 670 C C . ARG A 1 92 ? 0.600 -8.725 -8.081 1.00 97.94 92 ARG A C 1
ATOM 672 O O . ARG A 1 92 ? 0.479 -9.819 -8.624 1.00 97.94 92 ARG A O 1
ATOM 679 N N . LEU A 1 93 ? 1.010 -7.629 -8.711 1.00 98.38 93 LEU A N 1
ATOM 680 C CA . LEU A 1 93 ? 1.438 -7.592 -10.110 1.00 98.38 93 LEU A CA 1
ATOM 681 C C . LEU A 1 93 ? 2.955 -7.784 -10.271 1.00 98.38 93 LEU A C 1
ATOM 683 O O . LEU A 1 93 ? 3.723 -7.750 -9.302 1.00 98.38 93 LEU A O 1
ATOM 687 N N . GLY A 1 94 ? 3.375 -7.982 -11.521 1.00 97.00 94 GLY A N 1
ATOM 688 C CA . GLY A 1 94 ? 4.771 -7.882 -11.948 1.00 97.00 94 GLY A CA 1
ATOM 689 C C . GLY A 1 94 ? 5.190 -6.436 -12.233 1.00 97.00 94 GLY A C 1
ATOM 690 O O . GLY A 1 94 ? 4.526 -5.492 -11.812 1.00 97.00 94 GLY A O 1
ATOM 691 N N . SER A 1 95 ? 6.304 -6.265 -12.943 1.00 95.44 95 SER A N 1
ATOM 692 C CA . SER A 1 95 ? 6.823 -4.952 -13.346 1.00 95.44 95 SER A CA 1
ATOM 693 C C . SER A 1 95 ? 6.059 -4.318 -14.510 1.00 95.44 95 SER A C 1
ATOM 695 O O . SER A 1 95 ? 6.058 -3.100 -14.638 1.00 95.44 95 SER A O 1
ATOM 697 N N . GLU A 1 96 ? 5.421 -5.128 -15.351 1.00 94.50 96 GLU A N 1
ATOM 698 C CA . GLU A 1 96 ? 4.758 -4.685 -16.580 1.00 94.50 96 GLU A CA 1
ATOM 699 C C . GLU A 1 96 ? 3.400 -4.001 -16.322 1.00 94.50 96 GLU A C 1
ATOM 701 O O . GLU A 1 96 ? 2.792 -4.212 -15.266 1.00 94.50 96 GLU A O 1
ATOM 706 N N . PRO A 1 97 ? 2.885 -3.205 -17.283 1.00 95.25 97 PRO A N 1
ATOM 707 C CA . PRO A 1 97 ? 1.542 -2.636 -17.203 1.00 95.25 97 PRO A CA 1
ATOM 708 C C . PRO A 1 97 ? 0.467 -3.720 -17.086 1.00 95.25 97 PRO A C 1
ATOM 710 O O . PRO A 1 97 ? 0.357 -4.586 -17.952 1.00 95.25 97 PRO A O 1
ATOM 713 N N . ASP A 1 98 ? -0.350 -3.643 -16.037 1.00 97.31 98 ASP A N 1
ATOM 714 C CA . ASP A 1 98 ? -1.448 -4.579 -15.787 1.00 97.31 98 ASP A CA 1
ATOM 715 C C . ASP A 1 98 ? -2.485 -3.963 -14.822 1.00 97.31 98 ASP A C 1
ATOM 717 O O . ASP A 1 98 ? -2.275 -2.879 -14.265 1.00 97.31 98 ASP A O 1
ATOM 721 N N . LEU A 1 99 ? -3.616 -4.641 -14.624 1.00 97.94 99 LEU A N 1
ATOM 722 C CA . LEU A 1 99 ? -4.705 -4.240 -13.739 1.00 97.94 99 LEU A CA 1
ATOM 723 C C . LEU A 1 99 ? -4.871 -5.241 -12.590 1.00 97.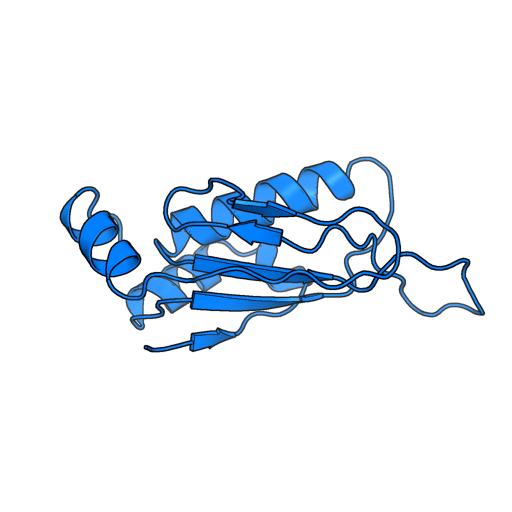94 99 LEU A C 1
ATOM 725 O O . LEU A 1 99 ? -5.223 -6.400 -12.793 1.00 97.94 99 LEU A O 1
ATOM 729 N N . LEU A 1 100 ? -4.722 -4.758 -11.355 1.00 98.12 100 LEU A N 1
ATOM 730 C CA . LEU A 1 100 ? -5.036 -5.529 -10.155 1.00 98.12 100 LEU A CA 1
ATOM 731 C C . LEU A 1 100 ? -6.461 -5.227 -9.695 1.00 98.12 100 LEU A C 1
ATOM 733 O O . LEU A 1 100 ? -6.795 -4.085 -9.382 1.00 98.12 100 LEU A O 1
ATOM 737 N N . LEU A 1 101 ? -7.279 -6.274 -9.589 1.00 97.19 101 LEU A N 1
ATOM 738 C CA . LEU A 1 101 ? -8.596 -6.232 -8.957 1.00 97.19 101 LEU A CA 1
ATOM 739 C C . LEU A 1 101 ? -8.577 -7.107 -7.704 1.00 97.19 101 LEU A C 1
ATOM 741 O O . LEU A 1 101 ? -8.091 -8.235 -7.734 1.00 97.19 101 LEU A O 1
ATOM 745 N N . GLY A 1 102 ? 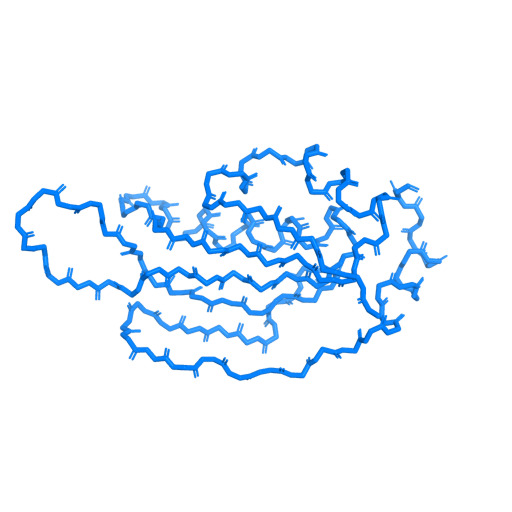-9.124 -6.598 -6.604 1.00 95.44 102 GLY A N 1
ATOM 746 C CA . GLY A 1 102 ? -9.204 -7.330 -5.346 1.00 95.44 102 GLY A CA 1
ATOM 747 C C . GLY A 1 102 ? -10.384 -6.872 -4.502 1.00 95.44 102 GLY A C 1
ATOM 748 O O . GLY A 1 102 ? -10.808 -5.719 -4.581 1.00 95.44 102 GLY A O 1
ATOM 749 N N . ALA A 1 103 ? -10.927 -7.793 -3.710 1.00 95.88 103 ALA A N 1
ATOM 750 C CA . ALA A 1 103 ? -11.993 -7.501 -2.763 1.00 95.88 103 ALA A CA 1
ATOM 751 C C . ALA A 1 103 ? -11.398 -7.071 -1.418 1.00 95.88 103 ALA A C 1
ATOM 753 O O . ALA A 1 103 ? -10.434 -7.667 -0.940 1.00 95.88 103 ALA A O 1
ATOM 754 N N . VAL A 1 104 ? -12.001 -6.055 -0.806 1.00 97.06 104 VAL A N 1
ATOM 755 C CA . VAL A 1 104 ? -11.613 -5.541 0.508 1.00 97.06 104 VAL A CA 1
ATOM 756 C C . VAL A 1 104 ? -12.776 -5.747 1.466 1.00 97.06 104 VAL A C 1
ATOM 758 O O . VAL A 1 104 ? -13.865 -5.219 1.243 1.00 97.06 104 VAL A O 1
ATOM 761 N N . ASP A 1 105 ? -12.533 -6.498 2.538 1.00 97.38 105 ASP A N 1
ATOM 762 C CA . ASP A 1 105 ? -13.470 -6.605 3.654 1.00 97.38 105 ASP A CA 1
ATOM 763 C C . ASP A 1 105 ? -13.268 -5.421 4.610 1.00 97.38 105 ASP A C 1
ATOM 765 O O . ASP A 1 105 ? -12.219 -5.290 5.250 1.00 97.38 105 ASP A O 1
ATOM 769 N N . ALA A 1 106 ? -14.275 -4.552 4.698 1.00 95.38 106 ALA A N 1
ATOM 770 C CA . ALA A 1 106 ? -14.234 -3.369 5.547 1.00 95.38 106 ALA A CA 1
ATOM 771 C C . ALA A 1 106 ? -14.268 -3.702 7.051 1.00 95.38 106 ALA A C 1
ATOM 773 O O . ALA A 1 106 ? -13.812 -2.883 7.845 1.00 95.38 106 ALA A O 1
ATOM 774 N N . GLU A 1 107 ? -14.732 -4.887 7.452 1.00 97.75 107 GLU A N 1
ATOM 775 C CA . GLU A 1 107 ? -14.827 -5.279 8.865 1.00 97.75 107 GLU A CA 1
ATOM 776 C C . GLU A 1 107 ? -13.519 -5.880 9.405 1.00 97.75 107 GLU A C 1
ATOM 778 O O . GLU A 1 107 ? -13.255 -5.870 10.616 1.00 97.75 107 GLU A O 1
ATOM 783 N N . LEU A 1 108 ? -12.652 -6.374 8.513 1.00 98.19 108 LEU A N 1
ATOM 784 C CA . LEU A 1 108 ? -11.403 -7.032 8.893 1.00 98.19 108 LEU A CA 1
ATOM 785 C C . LEU A 1 108 ? -10.457 -6.128 9.714 1.00 98.19 108 LEU A C 1
ATOM 787 O O . LEU A 1 108 ? -9.982 -6.597 10.751 1.00 98.19 108 LEU A O 1
ATOM 791 N N . PRO A 1 109 ? -10.202 -4.847 9.360 1.00 98.38 109 PRO A N 1
ATOM 792 C CA . PRO A 1 109 ? -9.396 -3.943 10.187 1.00 98.38 109 PRO A CA 1
ATOM 793 C C . PRO A 1 109 ? -9.881 -3.850 11.639 1.00 98.38 109 PRO A C 1
AT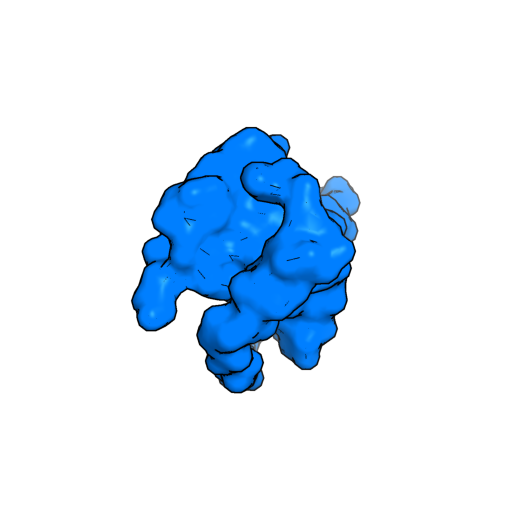OM 795 O O . PRO A 1 109 ? -9.079 -3.940 12.569 1.00 98.38 109 PRO A O 1
ATOM 798 N N . GLY A 1 110 ? -11.197 -3.725 11.851 1.00 97.75 110 GLY A N 1
ATOM 799 C CA . GLY A 1 110 ? -11.792 -3.675 13.190 1.00 97.75 110 GLY A CA 1
ATOM 800 C C . GLY A 1 110 ? -11.574 -4.973 13.970 1.00 97.75 110 GLY A C 1
ATOM 801 O O . GLY A 1 110 ? -11.145 -4.943 15.124 1.00 97.75 110 GLY A O 1
ATOM 802 N N . THR A 1 111 ? -11.775 -6.116 13.308 1.00 98.12 111 THR A N 1
ATOM 803 C CA . THR A 1 111 ? -11.522 -7.448 13.882 1.00 98.12 111 THR A CA 1
ATOM 804 C C . THR A 1 111 ? -10.057 -7.623 14.301 1.00 98.12 111 THR A C 1
ATOM 806 O O . THR A 1 111 ? -9.772 -8.111 15.398 1.00 98.12 111 THR A O 1
ATOM 809 N N . ILE A 1 112 ? -9.111 -7.205 13.455 1.00 98.25 112 ILE A N 1
ATOM 810 C CA . ILE A 1 112 ? -7.673 -7.323 13.725 1.00 98.25 112 ILE A CA 1
ATOM 811 C C . ILE A 1 112 ? -7.237 -6.408 14.874 1.00 98.25 112 ILE A C 1
ATOM 813 O O . ILE A 1 112 ? -6.523 -6.871 15.763 1.00 98.25 112 ILE A O 1
ATOM 817 N N . ARG A 1 113 ? -7.728 -5.166 14.930 1.00 97.94 113 ARG A N 1
ATOM 818 C CA . ARG A 1 113 ? -7.468 -4.236 16.045 1.00 97.94 113 ARG A CA 1
ATOM 819 C C . ARG A 1 113 ? -7.988 -4.764 17.378 1.00 97.94 113 ARG A C 1
ATOM 821 O O . ARG A 1 113 ? -7.298 -4.657 18.384 1.00 97.94 113 ARG A O 1
ATOM 828 N N . ALA A 1 114 ? -9.171 -5.381 17.389 1.00 97.81 114 ALA A N 1
ATOM 829 C CA . ALA A 1 114 ? -9.720 -5.991 18.599 1.00 97.81 114 ALA A CA 1
ATOM 830 C C . ALA A 1 114 ? -8.886 -7.193 19.082 1.00 97.81 114 ALA A C 1
ATOM 832 O O . ALA A 1 114 ? -8.754 -7.413 20.284 1.00 97.81 114 ALA A O 1
ATOM 833 N N . ARG A 1 115 ? -8.311 -7.970 18.154 1.00 97.69 115 ARG A N 1
ATOM 834 C CA . ARG A 1 115 ? -7.491 -9.150 18.473 1.00 97.69 115 ARG A CA 1
ATOM 835 C C . ARG A 1 115 ? -6.052 -8.798 18.865 1.00 97.69 115 ARG A C 1
ATOM 837 O O . ARG A 1 115 ? -5.474 -9.486 19.702 1.00 97.69 115 ARG A O 1
ATOM 844 N N . VAL A 1 116 ? -5.469 -7.776 18.241 1.00 96.88 116 VAL A N 1
ATOM 845 C CA . VAL A 1 116 ? -4.081 -7.330 18.439 1.00 96.88 116 VAL A CA 1
ATOM 846 C C . VAL A 1 116 ? -4.084 -5.802 18.605 1.00 96.88 116 VAL A C 1
ATOM 848 O O . VAL A 1 116 ? -3.893 -5.092 17.625 1.00 96.88 116 VAL A O 1
ATOM 851 N N . PRO A 1 117 ? -4.345 -5.263 19.805 1.00 95.75 117 PRO A N 1
ATOM 852 C CA . PRO A 1 117 ? -4.609 -3.834 19.993 1.00 95.75 117 PRO A CA 1
ATOM 853 C C . PRO A 1 117 ? -3.312 -3.018 20.096 1.00 95.75 117 PRO A C 1
ATOM 855 O O . PRO A 1 117 ? -2.845 -2.722 21.194 1.00 95.75 117 PRO A O 1
ATOM 858 N N . ILE A 1 118 ? -2.709 -2.679 18.952 1.00 95.06 118 ILE A N 1
ATOM 859 C CA . ILE A 1 118 ? -1.445 -1.913 18.893 1.00 95.06 118 ILE A CA 1
ATOM 860 C C . ILE A 1 118 ? -1.624 -0.434 18.516 1.00 95.06 118 ILE A C 1
ATOM 862 O O . ILE A 1 118 ? -0.662 0.331 18.609 1.00 95.06 118 ILE A O 1
ATOM 866 N N . LEU A 1 119 ? -2.829 -0.029 18.098 1.00 93.94 119 LEU A N 1
ATOM 867 C CA . LEU A 1 119 ? -3.170 1.350 17.730 1.00 93.94 119 LEU A CA 1
ATOM 868 C C . LEU A 1 119 ? -3.724 2.151 18.904 1.00 93.94 119 LEU A C 1
ATOM 870 O O . LEU A 1 119 ? -4.596 1.631 19.629 1.00 93.94 119 LEU A O 1
#

Mean predicted aligned error: 2.89 Å

Secondary structure (DSSP, 8-state):
--EEE--GGGGG-HHHHHHHHHTT-SEEEEEE-PPPSTTHHHHHHHHHHHHHHHTTSEEEEEEPPP----TTPPP-----EEE-TTS-EEEE--SSS--------TTHHHHHHHHS---

Radius of gyration: 14.14 Å; Cα contacts (8 Å, |Δi|>4): 258; chains: 1; bounding box: 35×23×42 Å

pLDDT: mean 95.6, std 6.53, range [66.94, 98.88]